Protein AF-A0ABC8SV95-F1 (afdb_monomer)

Mean predicted aligned error: 3.91 Å

Radius of gyration: 13.95 Å; Cα contacts (8 Å, |Δi|>4): 99; chains: 1; bounding box: 30×31×31 Å

Structure (mmCIF, N/CA/C/O backbone):
data_AF-A0ABC8SV95-F1
#
_entry.id   AF-A0ABC8SV95-F1
#
loop_
_atom_site.group_PDB
_atom_site.id
_atom_site.type_symbol
_atom_site.label_atom_id
_atom_site.label_alt_id
_atom_site.label_comp_id
_atom_site.label_asym_id
_atom_site.label_entity_id
_atom_site.label_seq_id
_atom_site.pdbx_PDB_ins_code
_atom_site.Cartn_x
_atom_site.Cartn_y
_atom_site.Cartn_z
_atom_site.occupancy
_atom_site.B_iso_or_equiv
_atom_site.auth_seq_id
_atom_site.auth_comp_id
_atom_site.auth_asym_id
_atom_site.auth_atom_id
_atom_site.pdbx_PDB_model_num
ATOM 1 N N . MET A 1 1 ? -11.489 -3.672 1.035 1.00 79.19 1 MET A N 1
ATOM 2 C CA . MET A 1 1 ? -11.665 -2.819 2.233 1.00 79.19 1 MET A CA 1
ATOM 3 C C . MET A 1 1 ? -13.032 -2.960 2.886 1.00 79.19 1 MET A C 1
ATOM 5 O O . MET A 1 1 ? -13.110 -2.783 4.092 1.00 79.19 1 MET A O 1
ATOM 9 N N . GLU A 1 2 ? -14.082 -3.348 2.154 1.00 79.19 2 GLU A N 1
ATOM 10 C CA . GLU A 1 2 ? -15.410 -3.599 2.743 1.00 79.19 2 GLU A CA 1
ATOM 11 C C . GLU A 1 2 ? -15.402 -4.622 3.880 1.00 79.19 2 GLU A C 1
ATOM 13 O O . GLU A 1 2 ? -16.022 -4.377 4.900 1.00 79.19 2 GLU A O 1
ATOM 18 N N . LEU A 1 3 ? -14.640 -5.710 3.748 1.00 85.06 3 LEU A N 1
ATOM 19 C CA . LEU A 1 3 ? -14.556 -6.743 4.788 1.00 85.06 3 LEU A CA 1
ATOM 20 C C . LEU A 1 3 ? -13.825 -6.282 6.061 1.00 85.06 3 LEU A C 1
ATOM 22 O O . LEU A 1 3 ? -14.034 -6.853 7.125 1.00 85.06 3 LEU A O 1
ATOM 26 N N . LEU A 1 4 ? -12.945 -5.280 5.958 1.00 85.44 4 LEU A N 1
ATOM 27 C CA . LEU A 1 4 ? -12.125 -4.821 7.085 1.00 85.44 4 LEU A CA 1
ATOM 28 C C . LEU A 1 4 ? -12.751 -3.640 7.826 1.00 85.44 4 LEU A C 1
ATOM 30 O O . LEU A 1 4 ? -12.525 -3.509 9.025 1.00 85.44 4 LEU A O 1
ATOM 34 N N . LYS A 1 5 ? -13.550 -2.808 7.143 1.00 79.94 5 LYS A N 1
ATOM 35 C CA . LYS A 1 5 ? -14.150 -1.603 7.741 1.00 79.94 5 LYS A CA 1
ATOM 36 C C . LYS A 1 5 ? -15.028 -1.931 8.958 1.00 79.94 5 LYS A C 1
ATOM 38 O O . LYS A 1 5 ? -15.015 -1.194 9.934 1.00 79.94 5 LYS A O 1
ATOM 43 N N . ASP A 1 6 ? -15.743 -3.057 8.909 1.00 84.06 6 ASP A N 1
ATOM 44 C CA . ASP A 1 6 ? -16.683 -3.455 9.963 1.00 84.06 6 ASP A CA 1
ATOM 45 C C . ASP A 1 6 ? -15.949 -4.026 11.186 1.00 84.06 6 ASP A C 1
ATOM 47 O O . ASP A 1 6 ? -16.459 -3.978 12.301 1.00 84.06 6 ASP A O 1
ATOM 51 N N . SER A 1 7 ? -14.734 -4.550 10.981 1.00 89.38 7 SER A N 1
ATOM 52 C CA . SER A 1 7 ? -13.886 -5.095 12.049 1.00 89.38 7 SER A CA 1
ATOM 53 C C . SER A 1 7 ? -12.951 -4.046 12.659 1.00 89.38 7 SER A C 1
ATOM 55 O O . SER A 1 7 ? -12.551 -4.182 13.812 1.00 89.38 7 SER A O 1
ATOM 57 N N . PHE A 1 8 ? -12.598 -3.002 11.900 1.00 87.50 8 PHE A N 1
ATOM 58 C CA . PHE A 1 8 ? -11.653 -1.961 12.302 1.00 87.50 8 PHE A CA 1
ATOM 59 C C . PHE A 1 8 ? -12.203 -0.574 11.945 1.00 87.50 8 PHE A C 1
ATOM 61 O O . PHE A 1 8 ? -11.943 -0.043 10.864 1.00 87.50 8 PHE A O 1
ATOM 68 N N . SER A 1 9 ? -12.946 0.029 12.875 1.00 83.25 9 SER A N 1
ATOM 69 C CA . SER A 1 9 ? -13.628 1.317 12.674 1.00 83.25 9 SER A CA 1
ATOM 70 C C . SER A 1 9 ? -12.685 2.506 12.455 1.00 83.25 9 SER A C 1
ATOM 72 O O . SER A 1 9 ? -13.082 3.491 11.843 1.00 83.25 9 SER A O 1
ATOM 74 N N . GLU A 1 10 ? -11.441 2.418 12.932 1.00 88.12 10 GLU A N 1
ATOM 75 C CA . GLU A 1 10 ? -10.420 3.473 12.809 1.00 88.12 10 GLU A CA 1
ATOM 76 C C . GLU A 1 10 ? -9.338 3.136 11.766 1.00 88.12 10 GLU A C 1
ATOM 78 O O . GLU A 1 10 ? -8.243 3.700 11.769 1.00 88.12 10 GLU A O 1
ATOM 83 N N . LEU A 1 11 ? -9.623 2.199 10.854 1.00 91.56 11 LEU A N 1
ATOM 84 C CA . LEU A 1 11 ? -8.658 1.759 9.852 1.00 91.56 11 LEU A CA 1
ATOM 85 C C . LEU A 1 11 ? -8.296 2.891 8.880 1.00 91.56 11 LEU A C 1
ATOM 87 O O . LEU A 1 11 ? -9.124 3.354 8.093 1.00 91.56 11 LEU A O 1
ATOM 91 N N . THR A 1 12 ? -7.019 3.271 8.881 1.00 94.38 12 THR A N 1
ATOM 92 C CA . THR A 1 12 ? -6.422 4.148 7.868 1.00 94.38 12 THR A CA 1
ATOM 93 C C . THR A 1 12 ? -5.507 3.332 6.972 1.00 94.38 12 THR A C 1
ATOM 95 O O . THR A 1 12 ? -4.700 2.538 7.449 1.00 94.38 12 THR A O 1
ATOM 98 N N . THR A 1 13 ? -5.629 3.523 5.661 1.00 95.38 13 THR A N 1
ATOM 99 C CA . THR A 1 13 ? -4.821 2.799 4.678 1.00 95.38 13 THR A CA 1
ATOM 100 C C . THR A 1 13 ? -3.786 3.721 4.074 1.00 95.38 13 THR A C 1
ATOM 102 O O . THR A 1 13 ? -4.123 4.798 3.592 1.00 95.38 13 THR A O 1
ATOM 105 N N . VAL A 1 14 ? -2.531 3.289 4.050 1.00 96.38 14 VAL A N 1
ATOM 106 C CA . VAL A 1 14 ? -1.458 4.024 3.382 1.00 96.38 14 VAL A CA 1
ATOM 107 C C . VAL A 1 14 ? -1.055 3.263 2.127 1.00 96.38 14 VAL A C 1
ATOM 109 O O . VAL A 1 14 ? -0.778 2.067 2.181 1.00 96.38 14 VAL A O 1
ATOM 112 N N . VAL A 1 15 ? -1.048 3.944 0.983 1.00 95.75 15 VAL A N 1
ATOM 113 C CA . VAL A 1 15 ? -0.718 3.341 -0.312 1.00 95.75 15 VAL A CA 1
ATOM 114 C C . VAL A 1 15 ? 0.462 4.089 -0.916 1.00 95.75 15 VAL A C 1
ATOM 116 O O . VAL A 1 15 ? 0.336 5.238 -1.339 1.00 95.75 15 VAL A O 1
ATOM 119 N N . HIS A 1 16 ? 1.619 3.429 -0.962 1.00 94.62 16 HIS A N 1
ATOM 120 C CA . HIS A 1 16 ? 2.781 3.921 -1.696 1.00 94.62 16 HIS A CA 1
ATOM 121 C C . HIS A 1 16 ? 2.617 3.624 -3.186 1.00 94.62 16 HIS A C 1
ATOM 123 O O . HIS A 1 16 ? 2.486 2.465 -3.588 1.00 94.62 16 HIS A O 1
ATOM 129 N N . VAL A 1 17 ? 2.624 4.674 -4.006 1.00 94.25 17 VAL A N 1
ATOM 130 C CA . VAL A 1 17 ? 2.386 4.567 -5.446 1.00 94.25 17 VAL A CA 1
ATOM 131 C C . VAL A 1 17 ? 3.709 4.595 -6.208 1.00 94.25 17 VAL A C 1
ATOM 133 O O . VAL A 1 17 ? 4.651 5.283 -5.828 1.00 94.25 17 VAL A O 1
ATOM 136 N N . ALA A 1 18 ? 3.812 3.819 -7.288 1.00 90.12 18 ALA A N 1
ATOM 137 C CA . ALA A 1 18 ? 4.993 3.845 -8.148 1.00 90.12 18 ALA A CA 1
ATOM 138 C C . ALA A 1 18 ? 5.165 5.234 -8.804 1.00 90.12 18 ALA A C 1
ATOM 140 O O . ALA A 1 18 ? 4.152 5.860 -9.116 1.00 90.12 18 ALA A O 1
ATOM 141 N N . PRO A 1 19 ? 6.408 5.694 -9.069 1.00 90.12 19 PRO A N 1
ATOM 142 C CA . PRO A 1 19 ? 6.695 7.004 -9.666 1.00 90.12 19 PRO A CA 1
ATOM 143 C C . PRO A 1 19 ? 6.330 7.027 -11.158 1.00 90.12 19 PRO A C 1
ATOM 145 O O . PRO A 1 19 ? 7.183 7.026 -12.045 1.00 90.12 19 PRO A O 1
ATOM 148 N N . ASN A 1 20 ? 5.036 6.981 -11.446 1.00 93.75 20 ASN A N 1
ATOM 149 C CA . ASN A 1 20 ? 4.474 7.032 -12.781 1.00 93.75 20 ASN A CA 1
ATOM 150 C C . ASN A 1 20 ? 3.129 7.750 -12.712 1.00 93.75 20 ASN A C 1
ATOM 152 O O . ASN A 1 20 ? 2.181 7.256 -12.106 1.00 93.75 20 ASN A O 1
ATOM 156 N N . ARG A 1 21 ? 3.029 8.881 -13.410 1.00 92.00 21 ARG A N 1
ATOM 157 C CA . ARG A 1 21 ? 1.845 9.747 -13.395 1.00 92.00 21 ARG A CA 1
ATOM 158 C C . ARG A 1 21 ? 0.538 9.021 -13.736 1.00 92.00 21 ARG A C 1
ATOM 160 O O . ARG A 1 21 ? -0.487 9.302 -13.126 1.00 92.00 21 ARG A O 1
ATOM 167 N N . HIS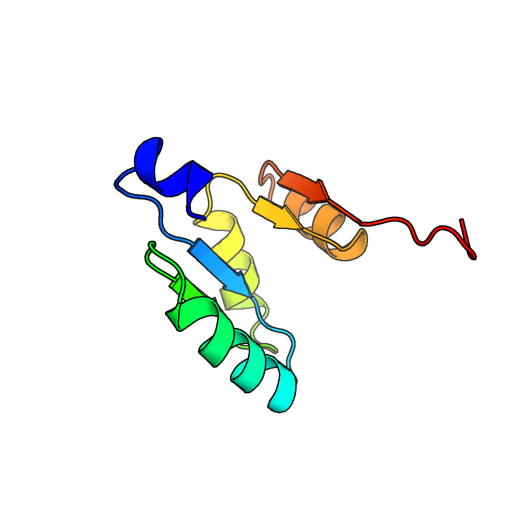 A 1 22 ? 0.560 8.089 -14.690 1.00 95.12 22 HIS A N 1
ATOM 168 C CA . HIS A 1 22 ? -0.641 7.338 -15.067 1.00 95.12 22 HIS A CA 1
ATOM 169 C C . HIS A 1 22 ? -1.059 6.362 -13.964 1.00 95.12 22 HIS A C 1
ATOM 171 O O . HIS A 1 22 ? -2.249 6.185 -13.716 1.00 95.12 22 HIS A O 1
ATOM 177 N N . VAL A 1 23 ? -0.084 5.756 -13.279 1.00 94.19 23 VAL A N 1
ATOM 178 C CA . VAL A 1 23 ? -0.335 4.874 -12.133 1.00 94.19 23 VAL A CA 1
ATOM 179 C C . VAL A 1 23 ? -0.868 5.683 -10.952 1.00 94.19 23 VAL A C 1
ATOM 181 O O . VAL A 1 23 ? -1.856 5.283 -10.349 1.00 94.19 23 VAL A O 1
ATOM 184 N N . GLU A 1 24 ? -0.277 6.840 -10.656 1.00 93.06 24 GLU A N 1
ATOM 185 C CA . GLU A 1 24 ? -0.755 7.758 -9.614 1.00 93.06 24 GLU A CA 1
ATOM 186 C C . GLU A 1 24 ? -2.199 8.197 -9.843 1.00 93.06 24 GLU A C 1
ATOM 188 O O . GLU A 1 24 ? -3.022 8.117 -8.930 1.00 93.06 24 GLU A O 1
ATOM 193 N N . GLU A 1 25 ? -2.540 8.595 -11.068 1.00 94.56 25 GLU A N 1
ATOM 194 C CA . GLU A 1 25 ? -3.905 8.986 -11.408 1.00 94.56 25 GLU A CA 1
ATOM 195 C C . GLU A 1 25 ? -4.881 7.805 -11.315 1.00 94.56 25 GLU A C 1
ATOM 197 O O . GLU A 1 25 ? -5.976 7.950 -10.764 1.00 94.56 25 GLU A O 1
ATOM 202 N N . TYR A 1 26 ? -4.486 6.630 -11.813 1.00 95.88 26 TYR A N 1
ATOM 203 C CA . TYR A 1 26 ? -5.296 5.417 -11.731 1.00 95.88 26 TYR A CA 1
ATOM 204 C C . TYR A 1 26 ? -5.580 5.028 -10.277 1.00 95.88 26 TYR A C 1
ATOM 206 O O . TYR A 1 26 ? -6.738 4.845 -9.900 1.00 95.88 26 TYR A O 1
ATOM 214 N N . VAL A 1 27 ? -4.539 4.958 -9.442 1.00 95.50 27 VAL A N 1
ATOM 215 C CA . VAL A 1 27 ? -4.672 4.602 -8.025 1.00 95.50 27 VAL A CA 1
ATOM 216 C C . VAL A 1 27 ? -5.495 5.656 -7.291 1.00 95.50 27 VAL A C 1
ATOM 218 O O . VAL A 1 27 ? -6.409 5.289 -6.562 1.00 95.50 27 VAL A O 1
ATOM 221 N N . SER A 1 28 ? -5.254 6.952 -7.527 1.00 94.69 28 SER A N 1
ATOM 222 C CA . SER A 1 28 ? -6.029 8.033 -6.904 1.00 94.69 28 SER A CA 1
ATOM 223 C C . SER A 1 28 ? -7.522 7.949 -7.219 1.00 94.69 28 SER A C 1
ATOM 225 O O . SER A 1 28 ? -8.342 8.234 -6.349 1.00 94.69 28 SER A O 1
ATOM 227 N N . LYS A 1 29 ? -7.899 7.540 -8.437 1.00 96.00 29 LYS A N 1
ATOM 228 C CA . LYS A 1 29 ? -9.305 7.297 -8.790 1.00 96.00 29 LYS A CA 1
ATOM 229 C C . LYS A 1 29 ? -9.845 6.052 -8.089 1.00 96.00 29 LYS A C 1
ATOM 231 O O . LYS A 1 29 ? -10.890 6.137 -7.457 1.00 96.00 29 LYS A O 1
ATOM 236 N N . ALA A 1 30 ? -9.111 4.941 -8.137 1.00 94.94 30 ALA A N 1
ATOM 237 C CA . ALA A 1 30 ? -9.547 3.665 -7.569 1.00 94.94 30 ALA A CA 1
ATOM 238 C C . ALA A 1 30 ? -9.769 3.720 -6.047 1.00 94.94 30 ALA A C 1
ATOM 240 O O . ALA A 1 30 ? -10.723 3.139 -5.537 1.00 94.94 30 ALA A O 1
ATOM 241 N N . VAL A 1 31 ? -8.914 4.432 -5.305 1.00 95.19 31 VAL A N 1
ATOM 242 C CA . VAL A 1 31 ? -9.023 4.503 -3.836 1.00 95.19 31 VAL A CA 1
ATOM 243 C C . VAL A 1 31 ? -10.144 5.422 -3.348 1.00 95.19 31 VAL A C 1
ATOM 245 O O . VAL A 1 31 ? -10.557 5.298 -2.201 1.00 95.19 31 VAL A O 1
ATOM 248 N N . ARG A 1 32 ? -10.673 6.326 -4.188 1.00 93.56 32 ARG A N 1
ATOM 249 C CA . ARG A 1 32 ? -11.806 7.202 -3.815 1.00 93.56 32 ARG A CA 1
ATOM 250 C C . ARG A 1 32 ? -13.093 6.428 -3.555 1.00 93.56 32 ARG A C 1
ATOM 252 O O . ARG A 1 32 ? -13.960 6.922 -2.847 1.00 93.56 32 ARG A O 1
ATOM 259 N N . GLU A 1 33 ? -13.215 5.243 -4.140 1.00 91.44 33 GLU A N 1
ATOM 260 C CA . GLU A 1 33 ? -14.373 4.365 -3.973 1.00 91.44 33 GLU A CA 1
ATOM 261 C C . GLU A 1 33 ? -14.274 3.517 -2.696 1.00 91.44 33 GLU A C 1
ATOM 263 O O . GLU A 1 33 ? -15.204 2.786 -2.356 1.00 91.44 33 GLU A O 1
ATOM 268 N N . TRP A 1 34 ? -13.148 3.574 -1.975 1.00 92.94 34 TRP A N 1
ATOM 269 C CA . TRP A 1 34 ? -12.949 2.744 -0.794 1.00 92.94 34 TRP A CA 1
ATOM 270 C C . TRP A 1 34 ? -13.686 3.317 0.424 1.00 92.94 34 TRP A C 1
ATOM 272 O O . TRP A 1 34 ? -13.674 4.523 0.652 1.00 92.94 34 TRP A O 1
ATOM 282 N N . PRO A 1 35 ? -14.275 2.456 1.272 1.00 90.44 35 PRO A N 1
ATOM 283 C CA . PRO A 1 35 ? -15.053 2.878 2.437 1.00 90.44 35 PRO A CA 1
ATOM 284 C C . PRO A 1 35 ? -14.202 3.319 3.643 1.00 90.44 35 PRO A C 1
ATOM 286 O O . PRO A 1 35 ? -14.742 3.476 4.733 1.00 90.44 35 PRO A O 1
ATOM 289 N N . VAL A 1 36 ? -12.883 3.459 3.489 1.00 90.25 36 VAL A N 1
ATOM 290 C CA . VAL A 1 36 ? -11.939 3.787 4.571 1.00 90.25 36 VAL A CA 1
ATOM 291 C C . VAL A 1 36 ? -11.038 4.946 4.158 1.00 90.25 36 VAL A C 1
ATOM 293 O O . VAL A 1 36 ? -10.862 5.197 2.968 1.00 90.25 36 VAL A O 1
ATOM 296 N N . SER A 1 37 ? -10.436 5.629 5.134 1.00 92.00 37 SER A N 1
ATOM 297 C CA . SER A 1 37 ? -9.487 6.713 4.862 1.00 92.00 37 SER A CA 1
ATOM 298 C C . SER A 1 37 ? -8.238 6.183 4.156 1.00 92.00 37 SER A C 1
ATOM 300 O O . SER A 1 37 ? -7.686 5.150 4.554 1.00 92.00 37 SER A O 1
ATOM 302 N N . VAL A 1 38 ? -7.782 6.896 3.122 1.00 95.75 38 VAL A N 1
ATOM 303 C CA . VAL A 1 38 ? -6.594 6.531 2.344 1.00 95.75 38 VAL A CA 1
ATOM 304 C C . VAL A 1 38 ? -5.614 7.697 2.269 1.00 95.75 38 VAL A C 1
ATOM 306 O O . VAL A 1 38 ? -5.970 8.798 1.854 1.00 95.75 38 VAL A O 1
ATOM 309 N N . VAL A 1 39 ? -4.356 7.428 2.616 1.00 96.19 39 VAL A N 1
ATOM 310 C CA . VAL A 1 39 ? -3.216 8.332 2.448 1.00 96.19 39 VAL A CA 1
ATOM 311 C C . VAL A 1 39 ? -2.356 7.815 1.300 1.00 96.19 39 VAL A C 1
ATOM 313 O O . VAL A 1 39 ? -1.854 6.691 1.343 1.00 96.19 39 VAL A O 1
ATOM 316 N N . LEU A 1 40 ? -2.181 8.630 0.261 1.00 95.38 40 LEU A N 1
ATOM 317 C CA . LEU A 1 40 ? -1.330 8.294 -0.879 1.00 95.38 40 LEU A CA 1
ATOM 318 C C . LEU A 1 40 ? 0.073 8.856 -0.663 1.00 95.38 40 LEU A C 1
ATOM 320 O O . LEU A 1 40 ? 0.233 10.059 -0.467 1.00 95.38 40 LEU A O 1
ATOM 324 N N . ILE A 1 41 ? 1.082 7.988 -0.735 1.00 95.19 41 ILE A N 1
ATOM 325 C CA . ILE A 1 41 ? 2.490 8.386 -0.705 1.00 95.19 41 ILE A CA 1
ATOM 326 C C . ILE A 1 41 ? 3.012 8.400 -2.147 1.00 95.19 41 ILE A C 1
ATOM 328 O O . ILE A 1 41 ? 2.939 7.362 -2.817 1.00 95.19 41 ILE A O 1
ATOM 332 N N . PRO A 1 42 ? 3.510 9.547 -2.647 1.00 90.00 42 PRO A N 1
ATOM 333 C CA . PRO A 1 42 ? 3.976 9.665 -4.021 1.00 90.00 42 PRO A CA 1
ATOM 334 C C . PRO A 1 42 ? 5.228 8.822 -4.259 1.00 90.00 42 PRO A C 1
ATOM 336 O O . PRO A 1 42 ? 6.084 8.666 -3.379 1.00 90.00 42 PRO A O 1
ATOM 339 N N . GLY A 1 43 ? 5.359 8.326 -5.486 1.00 84.75 43 GLY A N 1
ATOM 340 C CA . GLY A 1 43 ? 6.556 7.618 -5.899 1.00 84.75 43 GLY A CA 1
ATOM 341 C C . GLY A 1 43 ? 7.766 8.548 -5.929 1.00 84.75 43 GLY A C 1
ATOM 342 O O . GLY A 1 43 ? 7.664 9.728 -6.252 1.00 84.75 43 GLY A O 1
ATOM 343 N N . GLY A 1 44 ? 8.941 8.012 -5.601 1.00 83.75 44 GLY A N 1
ATOM 344 C CA . GLY A 1 44 ? 10.191 8.782 -5.638 1.00 83.75 44 GLY A CA 1
ATOM 345 C C . GLY A 1 44 ? 10.514 9.541 -4.351 1.00 83.75 44 GLY A C 1
ATOM 346 O O . GLY A 1 44 ? 11.478 10.298 -4.329 1.00 83.75 44 GLY A O 1
ATOM 347 N N . SER A 1 45 ? 9.772 9.295 -3.268 1.00 88.31 45 SER A N 1
ATOM 348 C CA . SER A 1 45 ? 10.116 9.752 -1.915 1.00 88.31 45 SER A CA 1
ATOM 349 C C . SER A 1 45 ? 10.405 8.556 -0.995 1.00 88.31 45 SER A C 1
ATOM 351 O O . SER A 1 45 ? 9.524 8.135 -0.243 1.00 88.31 45 SER A O 1
ATOM 353 N N . PRO A 1 46 ? 11.624 7.974 -1.040 1.00 89.56 46 PRO A N 1
ATOM 354 C CA . PRO A 1 46 ? 11.981 6.813 -0.225 1.00 89.56 46 PRO A CA 1
ATOM 355 C C . PRO A 1 46 ? 11.765 7.039 1.272 1.00 89.56 46 PRO A C 1
ATOM 357 O O . PRO A 1 46 ? 11.315 6.127 1.953 1.00 89.56 46 PRO A O 1
ATOM 360 N N . GLN A 1 47 ? 12.041 8.247 1.770 1.00 93.19 47 GLN A N 1
ATOM 361 C CA . GLN A 1 47 ? 11.857 8.602 3.178 1.00 93.19 47 GLN A CA 1
ATOM 362 C C . GLN A 1 47 ? 10.393 8.435 3.594 1.00 93.19 47 GLN A C 1
ATOM 364 O O . GLN A 1 47 ? 10.108 7.642 4.481 1.00 93.19 47 GLN A O 1
ATOM 369 N N . LEU A 1 48 ? 9.461 9.056 2.862 1.00 94.50 48 LEU A N 1
ATOM 370 C CA . LEU A 1 48 ? 8.027 8.946 3.150 1.00 94.50 48 LEU A CA 1
ATOM 371 C C . LEU A 1 48 ? 7.509 7.505 3.057 1.00 94.50 48 LEU A C 1
ATOM 373 O O . LEU A 1 48 ? 6.595 7.133 3.787 1.00 94.50 48 LEU A O 1
ATOM 377 N N . LYS A 1 49 ? 8.086 6.680 2.173 1.00 94.00 49 LYS A N 1
ATOM 378 C CA . LYS A 1 49 ? 7.760 5.249 2.096 1.00 94.00 49 LYS A CA 1
ATOM 379 C C . LYS A 1 49 ? 8.134 4.526 3.392 1.00 94.00 49 LYS A C 1
ATOM 381 O O . LYS A 1 49 ? 7.325 3.769 3.918 1.00 94.00 49 LYS A O 1
ATOM 386 N N . TYR A 1 50 ? 9.343 4.751 3.902 1.00 93.88 50 TYR A N 1
ATOM 387 C CA . TYR A 1 50 ? 9.784 4.124 5.148 1.00 93.88 50 TYR A CA 1
ATOM 388 C C . TYR A 1 50 ? 9.062 4.694 6.371 1.00 93.88 50 TYR A C 1
ATOM 390 O O . TYR A 1 50 ? 8.687 3.918 7.244 1.00 93.88 50 TYR A O 1
ATOM 398 N N . ASP A 1 51 ? 8.764 5.995 6.394 1.00 95.25 51 ASP A N 1
ATOM 399 C CA . ASP A 1 51 ? 7.933 6.603 7.440 1.00 95.25 51 ASP A CA 1
ATOM 400 C C . ASP A 1 51 ? 6.536 5.964 7.466 1.00 95.25 51 ASP A C 1
ATOM 402 O O . ASP A 1 51 ? 6.014 5.633 8.530 1.00 95.25 51 ASP A O 1
ATOM 406 N N . ALA A 1 52 ? 5.951 5.709 6.290 1.00 96.00 52 ALA A N 1
ATOM 407 C CA . ALA A 1 52 ? 4.685 4.995 6.166 1.00 96.00 52 ALA A CA 1
ATOM 408 C C . ALA A 1 52 ? 4.772 3.551 6.678 1.00 96.00 52 ALA A C 1
ATOM 410 O O . ALA A 1 52 ? 3.832 3.082 7.322 1.00 96.00 52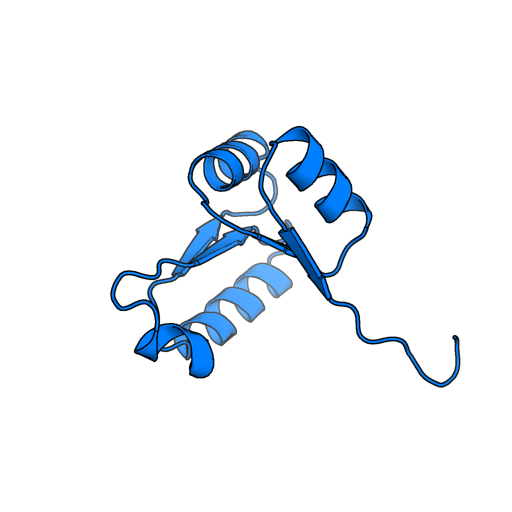 ALA A O 1
ATOM 411 N N . TYR A 1 53 ? 5.882 2.848 6.431 1.00 96.19 53 TYR A N 1
ATOM 412 C CA . TYR A 1 53 ? 6.096 1.516 7.001 1.00 96.19 53 TYR A CA 1
ATOM 413 C C . TYR A 1 53 ? 6.161 1.587 8.531 1.00 96.19 53 TYR A C 1
ATOM 415 O O . TYR A 1 53 ? 5.445 0.855 9.203 1.00 96.19 53 TYR A O 1
ATOM 423 N N . SER A 1 54 ? 6.940 2.510 9.096 1.00 95.19 54 SER A N 1
ATOM 424 C CA . SER A 1 54 ? 7.044 2.672 10.551 1.00 95.19 54 SER A CA 1
ATOM 425 C C . SER A 1 54 ? 5.734 3.101 11.220 1.00 95.19 54 SER A C 1
ATOM 427 O O . SER A 1 54 ? 5.493 2.737 12.367 1.00 95.19 54 SER A O 1
ATOM 429 N N . A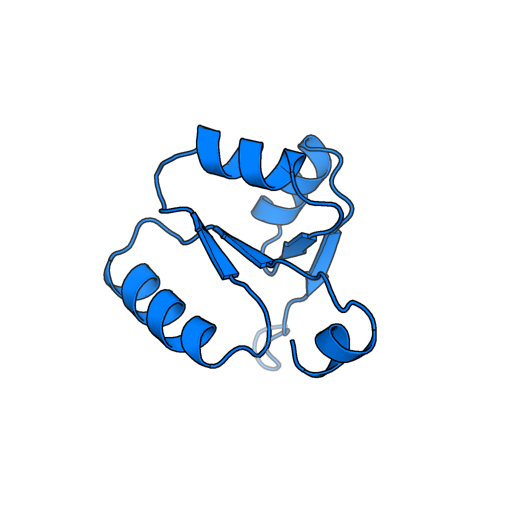LA A 1 55 ? 4.880 3.851 10.520 1.00 95.94 55 ALA A N 1
ATOM 430 C CA . ALA A 1 55 ? 3.571 4.268 11.020 1.00 95.94 55 ALA A CA 1
ATOM 431 C C . ALA A 1 55 ? 2.489 3.175 10.912 1.00 95.94 55 ALA A C 1
ATOM 433 O O . ALA A 1 55 ? 1.416 3.319 11.498 1.00 95.94 55 ALA A O 1
ATOM 434 N N . SER A 1 56 ? 2.737 2.104 10.153 1.00 97.06 56 SER A N 1
ATOM 435 C CA . SER A 1 56 ? 1.755 1.048 9.889 1.00 97.06 56 SER A CA 1
ATOM 436 C C . SER A 1 56 ? 1.864 -0.094 10.900 1.00 97.06 56 SER A C 1
ATOM 438 O O . SER A 1 56 ? 2.949 -0.447 11.349 1.00 97.06 56 SER A O 1
ATOM 440 N N . ASN A 1 57 ? 0.736 -0.727 11.235 1.00 96.12 57 ASN A N 1
ATOM 441 C CA . ASN A 1 57 ? 0.726 -1.907 12.113 1.00 96.12 57 ASN A CA 1
ATOM 442 C C . ASN A 1 57 ? 0.869 -3.225 11.343 1.00 96.12 57 ASN A C 1
ATOM 444 O O . ASN A 1 57 ? 1.434 -4.188 11.855 1.00 96.12 57 ASN A O 1
ATOM 448 N N . VAL A 1 58 ? 0.330 -3.268 10.124 1.00 95.75 58 VAL A N 1
ATOM 449 C CA . VAL A 1 58 ? 0.390 -4.410 9.207 1.00 95.75 58 VAL A CA 1
ATOM 450 C C . VAL A 1 58 ? 0.467 -3.906 7.769 1.00 95.75 58 VAL A C 1
ATOM 452 O O . VAL A 1 58 ? -0.008 -2.811 7.468 1.00 95.75 58 VAL A O 1
ATOM 455 N N . ALA A 1 59 ? 1.026 -4.712 6.870 1.00 96.62 59 ALA A N 1
ATOM 456 C CA . ALA A 1 59 ? 1.111 -4.398 5.448 1.00 96.62 59 ALA A CA 1
ATOM 457 C C . ALA A 1 59 ? 0.560 -5.510 4.551 1.00 96.62 59 ALA A C 1
ATOM 459 O O . ALA A 1 59 ? 0.522 -6.687 4.908 1.00 96.62 59 ALA A O 1
ATOM 460 N N . PHE A 1 60 ? 0.187 -5.121 3.336 1.00 94.88 60 PHE A N 1
ATOM 461 C CA . PHE A 1 60 ? -0.177 -6.029 2.259 1.00 94.88 60 PHE A CA 1
ATOM 462 C C . PHE A 1 60 ? 0.703 -5.737 1.049 1.00 94.88 60 PHE A C 1
ATOM 464 O O . PHE A 1 60 ? 0.863 -4.574 0.673 1.00 94.88 60 PHE A O 1
ATOM 471 N N . CYS A 1 61 ? 1.273 -6.765 0.425 1.00 94.06 61 CYS A N 1
ATOM 472 C CA . CYS A 1 61 ? 2.087 -6.571 -0.770 1.00 94.06 61 CYS A CA 1
ATOM 473 C C . CYS A 1 61 ? 1.869 -7.668 -1.815 1.00 94.06 61 CYS A C 1
ATOM 475 O O . CYS A 1 61 ? 1.577 -8.819 -1.506 1.00 94.06 61 CYS A O 1
ATOM 477 N N . ALA A 1 62 ? 2.039 -7.284 -3.079 1.00 92.50 62 ALA A N 1
ATOM 478 C CA . ALA A 1 62 ? 1.990 -8.172 -4.241 1.00 92.50 62 ALA A CA 1
ATOM 479 C C . ALA A 1 62 ? 3.348 -8.195 -4.969 1.00 92.50 62 ALA A C 1
ATOM 481 O O . ALA A 1 62 ? 3.416 -8.256 -6.194 1.00 92.50 62 ALA A O 1
ATOM 482 N N . SER A 1 63 ? 4.445 -8.059 -4.215 1.00 89.38 63 SER A N 1
ATOM 483 C CA . SER A 1 63 ? 5.813 -8.022 -4.739 1.00 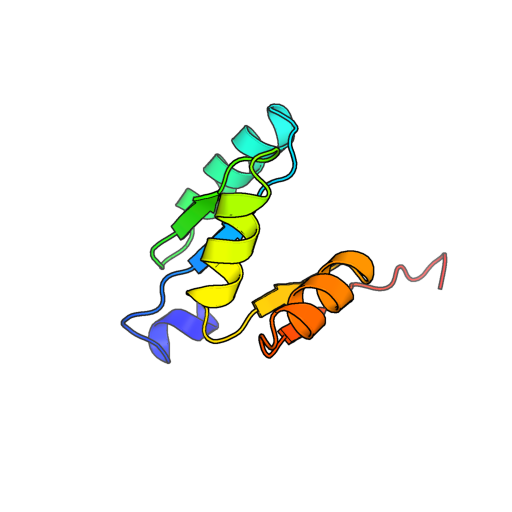89.38 63 SER A CA 1
ATOM 484 C C . SER A 1 63 ? 6.785 -8.629 -3.735 1.00 89.38 63 SER A C 1
ATOM 486 O O . SER A 1 63 ? 6.811 -8.225 -2.571 1.00 89.38 63 SER A O 1
ATOM 488 N N . GLY A 1 64 ? 7.623 -9.559 -4.202 1.00 89.62 64 GLY A N 1
ATOM 489 C CA . GLY A 1 64 ? 8.676 -10.160 -3.382 1.00 89.62 64 GLY A CA 1
ATOM 490 C C . GLY A 1 64 ? 9.708 -9.134 -2.908 1.00 89.62 64 GLY A C 1
ATOM 491 O O . GLY A 1 64 ? 10.126 -9.167 -1.756 1.00 89.62 64 GLY A O 1
ATOM 492 N N . THR A 1 65 ? 10.057 -8.155 -3.749 1.00 92.19 65 THR A N 1
ATOM 493 C CA . THR A 1 65 ? 10.964 -7.066 -3.354 1.00 92.19 65 THR A CA 1
ATOM 494 C C . THR A 1 65 ? 10.351 -6.206 -2.251 1.00 92.19 65 THR A C 1
ATOM 496 O O . THR A 1 65 ? 11.029 -5.895 -1.277 1.00 92.19 65 THR A O 1
ATOM 499 N N . ALA A 1 66 ? 9.060 -5.874 -2.352 1.00 92.75 66 ALA A N 1
ATOM 500 C CA . ALA A 1 66 ? 8.373 -5.111 -1.310 1.00 92.75 66 ALA A CA 1
ATOM 501 C C . ALA A 1 66 ? 8.277 -5.898 0.007 1.00 92.75 66 ALA A C 1
ATOM 503 O O . ALA A 1 66 ? 8.441 -5.317 1.074 1.00 92.75 66 ALA A O 1
ATOM 504 N N . ALA A 1 67 ? 8.070 -7.219 -0.051 1.00 95.31 67 ALA A N 1
ATOM 505 C CA . ALA A 1 67 ? 8.065 -8.070 1.139 1.00 95.31 67 ALA A CA 1
ATOM 506 C C . ALA A 1 67 ? 9.398 -8.002 1.909 1.00 95.31 67 ALA A C 1
ATOM 508 O O . ALA A 1 67 ? 9.392 -7.909 3.134 1.00 95.31 67 ALA A O 1
ATOM 509 N N . ILE A 1 68 ? 10.535 -7.973 1.201 1.00 95.88 68 ILE A N 1
ATOM 510 C CA . ILE A 1 68 ? 11.857 -7.814 1.828 1.00 95.88 68 ILE A CA 1
ATOM 511 C C . ILE A 1 68 ? 11.970 -6.455 2.528 1.00 95.88 68 ILE A C 1
ATOM 513 O O . ILE A 1 68 ? 12.411 -6.396 3.673 1.00 95.88 68 ILE A O 1
ATOM 517 N N . GLU A 1 69 ? 11.552 -5.367 1.878 1.00 95.00 69 GLU A N 1
ATOM 518 C CA .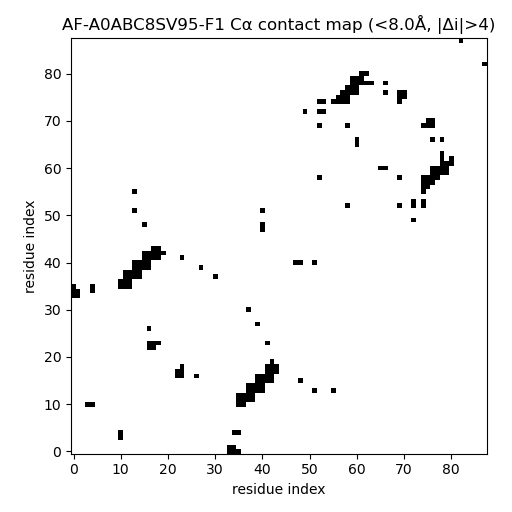 GLU A 1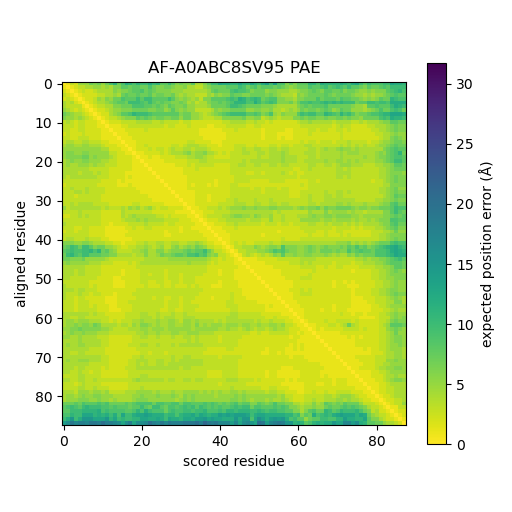 69 ? 11.589 -4.031 2.490 1.00 95.00 69 GLU A CA 1
ATOM 519 C C . GLU A 1 69 ? 10.723 -3.944 3.756 1.00 95.00 69 GLU A C 1
ATOM 521 O O . GLU A 1 69 ? 11.157 -3.383 4.761 1.00 95.00 69 GLU A O 1
A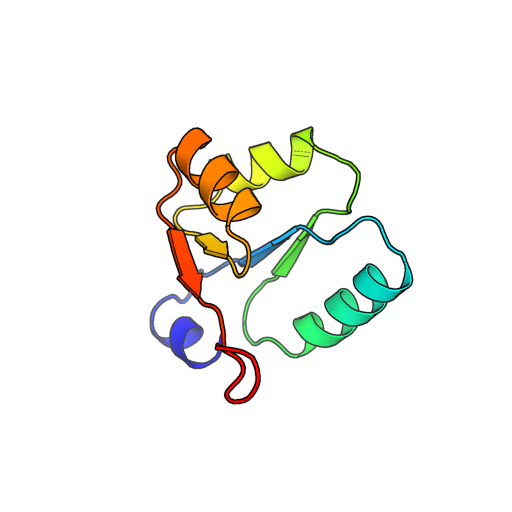TOM 526 N N . LEU A 1 70 ? 9.522 -4.531 3.728 1.00 96.31 70 LEU A N 1
ATOM 527 C CA . LEU A 1 70 ? 8.614 -4.590 4.878 1.00 96.31 70 LEU A CA 1
ATOM 528 C C . LEU A 1 70 ? 9.220 -5.405 6.028 1.00 96.31 70 LEU A C 1
ATOM 530 O O . LEU A 1 70 ? 9.147 -4.998 7.187 1.00 96.31 70 LEU A O 1
ATOM 534 N N . GLN A 1 71 ? 9.889 -6.515 5.709 1.00 94.94 71 GLN A N 1
ATOM 535 C CA . GLN A 1 71 ? 10.573 -7.338 6.702 1.00 94.94 71 GLN A CA 1
ATOM 536 C C . GLN A 1 71 ? 11.772 -6.614 7.331 1.00 94.94 71 GLN A C 1
ATOM 538 O O . GLN A 1 71 ? 11.981 -6.718 8.543 1.00 94.94 71 GLN A O 1
ATOM 543 N N . LEU A 1 72 ? 12.536 -5.852 6.542 1.00 95.25 72 LEU A N 1
ATOM 544 C CA . LEU A 1 72 ? 13.602 -4.980 7.049 1.00 95.25 72 LEU A CA 1
ATOM 545 C C . LEU A 1 72 ? 13.044 -3.895 7.978 1.00 95.25 72 LEU A C 1
ATOM 547 O O . LEU A 1 72 ? 13.655 -3.598 9.000 1.00 95.25 72 LEU A O 1
ATOM 551 N N . ALA A 1 73 ? 11.858 -3.368 7.667 1.00 95.44 73 ALA A N 1
ATOM 552 C CA . ALA A 1 73 ? 11.134 -2.420 8.510 1.00 95.44 73 ALA A CA 1
ATOM 553 C C . ALA A 1 73 ? 10.427 -3.067 9.720 1.00 95.44 73 ALA A C 1
ATOM 555 O O . ALA A 1 73 ? 9.759 -2.362 10.470 1.00 95.44 73 ALA A O 1
ATOM 556 N N . GLN A 1 74 ? 10.569 -4.385 9.923 1.00 96.25 74 GLN A N 1
ATOM 557 C CA . GLN A 1 74 ? 9.914 -5.147 10.997 1.00 96.25 74 GLN A CA 1
ATOM 558 C C . GLN A 1 74 ? 8.378 -5.014 10.992 1.00 96.25 74 GLN A C 1
ATOM 560 O O . GLN A 1 74 ? 7.736 -5.119 12.035 1.00 96.25 74 GLN A O 1
ATOM 565 N N . LEU A 1 75 ? 7.784 -4.808 9.813 1.00 97.75 75 LEU A N 1
ATOM 566 C CA . LEU A 1 75 ? 6.346 -4.647 9.629 1.00 97.75 75 LEU A CA 1
ATOM 567 C C . LEU A 1 75 ? 5.716 -5.992 9.234 1.00 97.75 75 LEU A C 1
ATOM 569 O O . LEU A 1 75 ? 6.006 -6.489 8.139 1.00 97.75 75 LEU A O 1
ATOM 573 N N . PRO A 1 76 ? 4.851 -6.596 10.076 1.00 97.25 76 PRO A N 1
ATOM 574 C CA . PRO A 1 76 ? 4.142 -7.815 9.709 1.00 97.25 76 PRO A CA 1
ATOM 575 C C . PRO A 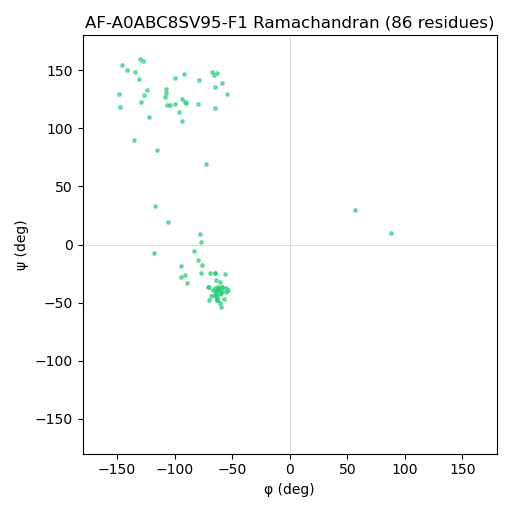1 76 ? 3.383 -7.622 8.397 1.00 97.25 76 PRO A C 1
ATOM 577 O O . PRO A 1 76 ? 2.641 -6.650 8.242 1.00 97.25 76 PRO A O 1
ATOM 580 N N . CYS A 1 77 ? 3.562 -8.537 7.444 1.00 96.81 77 CYS A N 1
ATOM 581 C CA . CYS A 1 77 ? 2.943 -8.402 6.133 1.00 96.81 77 CYS A CA 1
ATOM 582 C C . CYS A 1 77 ? 2.283 -9.688 5.639 1.00 96.81 77 CYS A C 1
ATOM 584 O O . CYS A 1 77 ? 2.723 -10.799 5.930 1.00 96.81 77 CYS A O 1
ATOM 586 N N . VAL A 1 78 ? 1.216 -9.508 4.862 1.00 96.50 78 VAL A N 1
ATOM 587 C CA . VAL A 1 78 ? 0.588 -10.565 4.073 1.00 96.50 78 VAL A CA 1
ATOM 588 C C . VAL A 1 78 ? 0.995 -10.364 2.619 1.00 96.50 78 VAL A C 1
ATOM 590 O O . VAL A 1 78 ? 0.705 -9.326 2.019 1.00 96.50 78 VAL A O 1
ATOM 593 N N . VAL A 1 79 ? 1.663 -11.366 2.051 1.00 95.25 79 VAL A N 1
ATOM 594 C CA . VAL A 1 79 ? 2.001 -11.393 0.626 1.00 95.25 79 VAL A CA 1
ATOM 595 C C . VAL A 1 79 ? 0.866 -12.079 -0.119 1.00 95.25 79 VAL A C 1
ATOM 597 O O . VAL A 1 79 ? 0.552 -13.235 0.163 1.00 95.25 79 VAL A O 1
ATOM 600 N N . ALA A 1 80 ? 0.261 -11.390 -1.080 1.00 93.06 80 ALA A N 1
ATOM 601 C CA . ALA A 1 80 ? -0.763 -11.974 -1.931 1.00 93.06 80 ALA A CA 1
ATOM 602 C C . ALA A 1 80 ? -0.445 -11.713 -3.396 1.00 93.06 80 ALA A C 1
ATOM 604 O O . ALA A 1 80 ? -0.345 -10.572 -3.848 1.00 93.06 80 ALA A O 1
ATOM 605 N N . TYR A 1 81 ? -0.330 -12.797 -4.148 1.00 89.50 81 TYR A N 1
ATOM 606 C CA . TYR A 1 81 ? -0.134 -12.764 -5.583 1.00 89.50 81 TYR A CA 1
ATOM 607 C C . TYR A 1 81 ? -1.131 -13.710 -6.234 1.00 89.50 81 TYR A C 1
ATOM 609 O O . TYR A 1 81 ? -1.425 -14.781 -5.700 1.00 89.50 81 TYR A O 1
ATOM 617 N N . ARG A 1 82 ? -1.661 -13.321 -7.392 1.00 88.69 82 ARG A N 1
ATOM 618 C CA . ARG A 1 82 ? -2.486 -14.215 -8.196 1.00 88.69 82 ARG A CA 1
ATOM 619 C C . ARG A 1 82 ? -1.585 -14.895 -9.216 1.00 88.69 82 ARG A C 1
ATOM 621 O O . ARG A 1 82 ? -1.176 -14.254 -10.179 1.00 88.69 82 ARG A O 1
ATOM 628 N N . ALA A 1 83 ? -1.292 -16.174 -8.995 1.00 87.56 83 ALA A N 1
ATOM 629 C CA . ALA A 1 83 ? -0.584 -16.993 -9.972 1.00 87.56 83 ALA A CA 1
ATOM 630 C C . ALA A 1 83 ? -1.366 -17.035 -11.293 1.00 87.56 83 ALA A C 1
ATOM 632 O O . ALA A 1 83 ? -2.602 -17.107 -11.304 1.00 87.56 83 ALA A O 1
ATOM 633 N N . ASN A 1 84 ? -0.642 -16.952 -12.405 1.00 86.88 84 ASN A N 1
ATOM 634 C CA . ASN A 1 84 ? -1.231 -17.052 -13.729 1.00 86.88 84 ASN A CA 1
ATOM 635 C C . ASN A 1 84 ? -1.223 -18.517 -14.171 1.00 86.88 84 ASN A C 1
ATOM 637 O O . ASN A 1 84 ? -0.168 -19.125 -14.278 1.00 86.88 84 ASN A O 1
ATOM 641 N N . LEU A 1 85 ? -2.408 -19.044 -14.476 1.00 91.12 85 LEU A N 1
ATOM 642 C CA . LEU A 1 85 ? -2.639 -20.450 -14.819 1.00 91.12 85 LEU A CA 1
ATOM 643 C C . LEU A 1 85 ? -1.813 -20.977 -16.001 1.00 91.12 85 LEU A C 1
ATOM 645 O O . LEU A 1 85 ? -1.665 -22.184 -16.128 1.00 91.12 85 LEU A O 1
ATOM 649 N N . LEU A 1 86 ? -1.374 -20.110 -16.917 1.00 90.12 86 LEU A N 1
ATOM 650 C CA . LEU A 1 86 ? -0.662 -20.536 -18.129 1.00 90.12 86 LEU A CA 1
ATOM 651 C C . LEU A 1 86 ? 0.860 -20.507 -17.986 1.00 90.12 86 LEU A C 1
ATOM 653 O O . LEU A 1 86 ? 1.552 -21.086 -18.820 1.00 90.12 86 LEU A O 1
ATOM 657 N N . THR A 1 87 ? 1.380 -19.779 -17.001 1.00 87.75 87 THR A N 1
ATOM 658 C CA . THR A 1 87 ? 2.821 -19.532 -16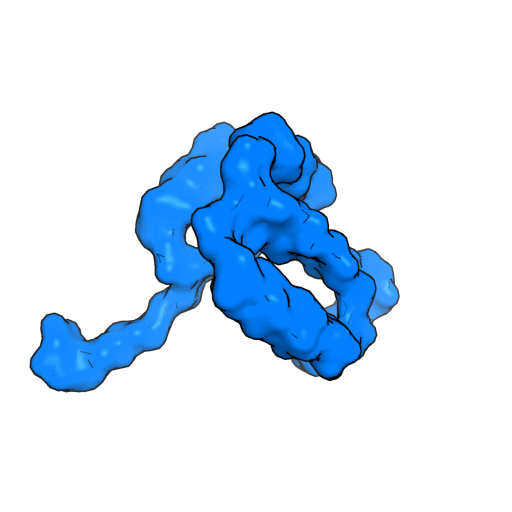.854 1.00 87.75 87 THR A CA 1
ATOM 659 C C . THR A 1 87 ? 3.398 -20.097 -15.560 1.00 87.75 87 THR A C 1
ATOM 661 O O . THR A 1 87 ? 4.613 -20.059 -15.406 1.00 87.75 87 THR A O 1
ATOM 664 N N . GLU A 1 88 ? 2.546 -20.602 -14.667 1.00 72.81 88 GLU A N 1
ATOM 665 C CA . GLU A 1 88 ? 2.886 -21.272 -13.404 1.00 72.81 88 GLU A CA 1
ATOM 666 C C . GLU A 1 88 ? 2.336 -22.703 -13.383 1.00 72.81 88 GLU A C 1
ATOM 668 O O . GLU A 1 88 ? 1.246 -22.917 -13.966 1.00 72.81 88 GLU A O 1
#

Sequence (88 aa):
MELLKDSFSELTTVVHVAPNRHVEEYVSKAVREWPVSVVLIPGGSPQLKYDAYSASNVAFCASGTAAIELQLAQLPCVVAYRANLLTE

pLDDT: mean 92.14, std 4.74, range [72.81, 97.75]

Secondary structure (DSSP, 8-state):
-HHHHTT-TT-EEEEEPPS-HHHHHHHHHHHTTSSSEEEEEPTT-HHHHHHHHHH-S-EEES-HHHHHHHHHTT--EEE-----TTT-

Organism: NCBI:txid185542

InterPro domains:
  IPR003835 Glycosyl transferase, family 19 [PF02684] (2-87)
  IPR003835 Glycosyl transferase, family 19 [PTHR30372] (1-88)

Nearest PDB structures (foldseek):
  1o6c-assembly1_B  TM=6.728E-01  e=3.557E+00  Bacillus subtilis
  3c1o-assembly1_A  TM=4.380E-01  e=3.109E+00  Clarkia breweri
  1m5t-assembly1_A  TM=4.736E-01  e=4.352E+00  Caulobacter vibrioides

Solvent-accessible surface area (backbone atoms only — not comparable to full-atom values): 5503 Å² total; per-residue (Å²): 103,76,84,48,45,84,79,37,86,84,52,69,44,77,45,79,36,65,77,40,72,70,56,43,54,52,49,59,58,62,54,69,76,47,90,52,54,73,47,78,41,67,39,90,41,69,66,64,52,50,52,50,48,70,74,41,82,62,48,77,39,75,42,74,68,56,49,52,55,34,54,76,63,71,31,53,66,50,81,55,76,84,83,52,81,88,83,101

Foldseek 3Di:
DVVCCVVDVQDEAEAEFAQDPVRVVVVVVVCVPDPHHYHYDHHPCVPVVLVVLLVDQAEEDQDPVVVVVSVVSVHHYDHDHDDDPPPD